Protein AF-A0AA42T1E1-F1 (afdb_monomer_lite)

Structure (mmCIF, N/CA/C/O backbone):
data_AF-A0AA42T1E1-F1
#
_entry.id   AF-A0AA42T1E1-F1
#
loop_
_atom_site.group_PDB
_atom_site.id
_atom_site.type_symbol
_atom_site.label_atom_id
_atom_site.label_alt_id
_atom_site.label_comp_id
_atom_site.label_asym_id
_atom_site.label_entity_id
_atom_site.label_seq_id
_atom_site.pdbx_PDB_ins_code
_atom_site.Cartn_x
_atom_site.Cartn_y
_atom_site.Cartn_z
_atom_site.occupancy
_atom_site.B_iso_or_equiv
_atom_site.auth_seq_id
_atom_site.auth_comp_id
_atom_site.auth_asym_id
_atom_site.auth_atom_id
_atom_site.pdbx_PDB_model_num
ATOM 1 N N . MET A 1 1 ? -22.350 -1.926 44.435 1.00 51.88 1 MET A N 1
ATOM 2 C CA . MET A 1 1 ? -21.686 -1.912 43.109 1.00 51.88 1 MET A CA 1
ATOM 3 C C . MET A 1 1 ? -21.446 -0.458 42.715 1.00 51.88 1 MET A C 1
ATOM 5 O O . MET A 1 1 ? -22.411 0.238 42.425 1.00 51.88 1 MET A O 1
ATOM 9 N N . SER A 1 2 ? -20.212 0.042 42.852 1.00 52.50 2 SER A N 1
ATOM 10 C CA . SER A 1 2 ? -19.916 1.484 42.801 1.00 52.50 2 SER A CA 1
ATOM 11 C C . SER A 1 2 ? -19.924 2.039 41.370 1.00 52.50 2 SER A C 1
ATOM 13 O O . SER A 1 2 ? -19.455 1.399 40.426 1.00 52.50 2 SER A O 1
ATOM 15 N N . ARG A 1 3 ? -20.468 3.255 41.210 1.00 60.97 3 ARG A N 1
ATOM 16 C CA . ARG A 1 3 ? -20.482 4.029 39.952 1.00 60.97 3 ARG A CA 1
ATOM 17 C C . ARG A 1 3 ? -19.074 4.230 39.364 1.00 60.97 3 ARG A C 1
ATOM 19 O O . ARG A 1 3 ? -18.936 4.305 38.144 1.00 60.97 3 ARG A O 1
ATOM 26 N N . ASP A 1 4 ? -18.043 4.211 40.203 1.00 63.00 4 ASP A N 1
ATOM 27 C CA . ASP A 1 4 ? -16.639 4.402 39.815 1.00 63.00 4 ASP A CA 1
ATOM 28 C C . ASP A 1 4 ? -16.079 3.247 38.964 1.00 63.00 4 ASP A C 1
ATOM 30 O O . ASP A 1 4 ? -15.263 3.456 38.059 1.00 63.00 4 ASP A O 1
ATOM 34 N N . GLY A 1 5 ? -16.582 2.023 39.166 1.00 61.16 5 GLY A N 1
ATOM 35 C CA . GLY A 1 5 ? -16.224 0.865 38.338 1.00 61.16 5 GLY A CA 1
ATOM 36 C C . GLY A 1 5 ? -16.720 0.978 36.889 1.00 61.16 5 GLY A C 1
ATOM 37 O O . GLY A 1 5 ? -16.028 0.572 35.958 1.00 61.16 5 GLY A O 1
ATOM 38 N N . ARG A 1 6 ? -17.890 1.597 36.667 1.00 60.00 6 ARG A N 1
ATOM 39 C CA . ARG A 1 6 ? -18.437 1.804 35.311 1.00 60.00 6 ARG A CA 1
ATOM 40 C C . ARG A 1 6 ? -17.724 2.927 34.557 1.00 60.00 6 ARG A C 1
ATOM 42 O O . ARG A 1 6 ? -17.486 2.790 33.359 1.00 60.00 6 ARG A O 1
ATOM 49 N N . LEU A 1 7 ? -17.345 4.011 35.239 1.00 60.97 7 LEU A N 1
ATOM 50 C CA . LEU A 1 7 ? -16.607 5.126 34.628 1.00 60.97 7 LEU A CA 1
ATOM 51 C C . LEU A 1 7 ? -15.187 4.721 34.208 1.00 60.97 7 LEU A C 1
ATOM 53 O O . LEU A 1 7 ? -14.739 5.078 33.118 1.00 60.97 7 LEU A O 1
ATOM 57 N N . SER A 1 8 ? -14.499 3.922 35.025 1.00 62.44 8 SER A N 1
ATOM 58 C CA . SER A 1 8 ? -13.175 3.382 34.685 1.00 62.44 8 SER A CA 1
ATOM 59 C C . SER A 1 8 ? -13.223 2.377 33.523 1.00 62.44 8 SER A C 1
ATOM 61 O O . SER A 1 8 ? -12.347 2.414 32.654 1.00 62.44 8 SER A O 1
ATOM 63 N N . GLN A 1 9 ? -14.271 1.548 33.427 1.00 62.53 9 GLN A N 1
ATOM 64 C CA . GLN A 1 9 ? -14.503 0.678 32.265 1.00 62.53 9 GLN A CA 1
ATOM 65 C C . GLN A 1 9 ? -14.838 1.462 30.987 1.00 62.53 9 GLN A C 1
ATOM 67 O O . GLN A 1 9 ? -14.271 1.165 29.934 1.00 62.53 9 GLN A O 1
ATOM 72 N N . LEU A 1 10 ? -15.690 2.492 31.056 1.00 62.09 10 LEU A N 1
ATOM 73 C CA . LEU A 1 10 ? -15.992 3.373 29.916 1.00 62.09 10 LEU A CA 1
ATOM 74 C C . LEU A 1 10 ? -14.738 4.100 29.415 1.00 62.09 10 LEU A C 1
ATOM 76 O O . LEU A 1 10 ? -14.489 4.147 28.210 1.00 62.09 10 LEU A O 1
ATOM 80 N N . ARG A 1 11 ? -13.898 4.592 30.334 1.00 61.91 11 ARG A N 1
ATOM 81 C CA . ARG A 1 11 ? -12.633 5.258 29.999 1.00 61.91 11 ARG A CA 1
ATOM 82 C C . ARG A 1 11 ? -11.622 4.296 29.374 1.00 61.91 11 ARG A C 1
ATOM 84 O O . ARG A 1 11 ? -11.008 4.657 28.376 1.00 61.91 11 ARG A O 1
ATOM 91 N N . ARG A 1 12 ? -11.484 3.065 29.890 1.00 62.06 12 ARG A N 1
ATOM 92 C CA . ARG A 1 12 ? -10.641 2.021 29.270 1.00 62.06 12 ARG A CA 1
ATOM 93 C C . ARG A 1 12 ? -11.133 1.641 27.877 1.00 62.06 12 ARG A C 1
ATOM 95 O O . ARG A 1 12 ? -10.325 1.527 26.964 1.00 62.06 12 ARG A O 1
ATOM 102 N N . THR A 1 13 ? -12.443 1.491 27.702 1.00 67.56 13 THR A N 1
ATOM 103 C CA . THR A 1 13 ? -13.039 1.121 26.409 1.00 67.56 13 THR A CA 1
ATOM 104 C C . THR A 1 13 ? -12.855 2.237 25.376 1.00 67.56 13 THR A C 1
ATOM 106 O O . THR A 1 13 ? -12.489 1.963 24.235 1.00 67.56 13 THR A O 1
ATOM 109 N N . GLY A 1 14 ? -13.022 3.500 25.785 1.00 66.56 14 GLY A N 1
ATOM 110 C CA . GLY A 1 14 ? -12.724 4.667 24.952 1.00 66.56 14 GLY A CA 1
ATOM 111 C C . GLY A 1 14 ? -11.240 4.770 24.599 1.00 66.56 14 GLY A C 1
ATOM 112 O O . GLY A 1 14 ? -10.906 4.934 23.433 1.00 66.56 14 GLY A O 1
ATOM 113 N N . PHE A 1 15 ? -10.349 4.577 25.575 1.00 73.12 15 PHE A N 1
ATOM 114 C CA . PHE A 1 15 ? -8.903 4.637 25.360 1.00 73.12 15 PHE A CA 1
ATOM 115 C C . PHE A 1 15 ? -8.419 3.555 24.390 1.00 73.12 15 PHE A C 1
ATOM 117 O O . PHE A 1 15 ? -7.705 3.864 23.445 1.00 73.12 15 PHE A O 1
ATOM 124 N N . ILE A 1 16 ? -8.869 2.306 24.553 1.00 74.50 16 ILE A N 1
ATOM 125 C CA . ILE A 1 16 ? -8.522 1.197 23.647 1.00 74.50 16 ILE A CA 1
ATOM 126 C C . ILE A 1 16 ? -9.033 1.470 22.226 1.00 74.50 16 ILE A C 1
ATOM 128 O O . ILE A 1 16 ? -8.342 1.172 21.252 1.00 74.50 16 ILE A O 1
ATOM 132 N N . ARG A 1 17 ? -10.224 2.067 22.089 1.00 75.75 17 ARG A N 1
ATOM 133 C CA . ARG A 1 17 ? -10.789 2.422 20.783 1.00 75.75 17 ARG A CA 1
ATOM 134 C C . ARG A 1 17 ? -9.964 3.499 20.081 1.00 75.75 17 ARG A C 1
ATOM 136 O O . ARG A 1 17 ? -9.673 3.338 18.899 1.00 75.75 17 ARG A O 1
ATOM 143 N N . THR A 1 18 ? -9.566 4.546 20.801 1.00 78.12 18 THR A N 1
ATOM 144 C CA . THR A 1 18 ? -8.716 5.615 20.261 1.00 78.12 18 THR A CA 1
ATOM 145 C C . THR A 1 18 ? -7.332 5.087 19.903 1.00 78.12 18 THR A C 1
ATOM 147 O O . THR A 1 18 ? -6.850 5.336 18.807 1.00 78.12 18 THR A O 1
ATOM 150 N N . LEU A 1 19 ? -6.733 4.271 20.773 1.00 82.12 19 LEU A N 1
ATOM 151 C CA . LEU A 1 19 ? -5.402 3.705 20.556 1.00 82.12 19 LEU A CA 1
ATOM 152 C C . LEU A 1 19 ? -5.382 2.776 19.336 1.00 82.12 19 LEU A C 1
ATOM 154 O O . LEU A 1 19 ? -4.455 2.835 18.536 1.00 82.12 19 LEU A O 1
ATOM 158 N N . ARG A 1 20 ? -6.446 1.987 19.130 1.00 80.31 20 ARG A N 1
ATOM 159 C CA . ARG A 1 20 ? -6.630 1.172 17.920 1.00 80.31 20 ARG A CA 1
ATOM 160 C C . ARG A 1 20 ? -6.826 2.023 16.663 1.00 80.31 20 ARG A C 1
ATOM 162 O O . ARG A 1 20 ? -6.338 1.633 15.610 1.00 80.31 20 ARG A O 1
ATOM 169 N N . ALA A 1 21 ? -7.548 3.140 16.755 1.00 80.94 21 ALA A N 1
ATOM 170 C CA . ALA A 1 21 ? -7.747 4.043 15.623 1.00 80.94 21 ALA A CA 1
ATOM 171 C C . ALA A 1 21 ? -6.421 4.679 15.187 1.00 80.94 21 ALA A C 1
ATOM 173 O O . ALA A 1 21 ? -6.064 4.565 14.020 1.00 80.94 21 ALA A O 1
ATOM 174 N N . SER A 1 22 ? -5.650 5.216 16.135 1.00 84.38 22 SER A N 1
ATOM 175 C CA . SER A 1 22 ? -4.327 5.784 15.856 1.00 84.38 22 SER A CA 1
ATOM 176 C C . SER A 1 22 ? -3.348 4.742 15.309 1.00 84.38 22 SER A C 1
ATOM 178 O O . SER A 1 22 ? -2.584 5.041 14.402 1.00 84.38 22 SER A O 1
ATOM 180 N N . LEU A 1 23 ? -3.387 3.500 15.809 1.00 86.44 23 LEU A N 1
ATOM 181 C CA . LEU A 1 23 ? -2.561 2.408 15.276 1.00 86.44 23 LEU A CA 1
ATOM 182 C C . LEU A 1 23 ? -2.916 2.055 13.831 1.00 86.44 23 LEU A C 1
ATOM 184 O O . LEU A 1 23 ? -2.023 1.790 13.036 1.00 86.44 23 LEU A O 1
ATOM 188 N N . LEU A 1 24 ? -4.208 2.030 13.497 1.00 83.62 24 LEU A N 1
ATOM 189 C CA . LEU A 1 24 ? -4.657 1.758 12.132 1.00 83.62 24 LEU A CA 1
ATOM 190 C C . LEU A 1 24 ? -4.242 2.873 11.176 1.00 83.62 24 LEU A C 1
ATOM 192 O O . LEU A 1 24 ? -3.810 2.571 10.073 1.00 83.62 24 LEU A O 1
ATOM 196 N N . GLU A 1 25 ? -4.344 4.127 11.607 1.00 85.12 25 GLU A N 1
ATOM 197 C CA . GLU A 1 25 ? -3.926 5.293 10.826 1.00 85.12 25 GLU A CA 1
ATOM 198 C C . GLU A 1 25 ? -2.411 5.281 10.575 1.00 85.12 25 GLU A C 1
ATOM 200 O O . GLU A 1 25 ? -1.970 5.414 9.437 1.00 85.12 25 GLU A O 1
ATOM 205 N N . LEU A 1 26 ? -1.616 4.973 11.605 1.00 90.31 26 LEU A N 1
ATOM 206 C CA . LEU A 1 26 ? -0.163 4.848 11.476 1.00 90.31 26 LEU A CA 1
ATOM 207 C C . LEU A 1 26 ? 0.247 3.688 10.554 1.00 90.31 26 LEU A C 1
ATOM 209 O O . LEU A 1 26 ? 1.185 3.808 9.768 1.00 90.31 26 LEU A O 1
ATOM 213 N N . LEU A 1 27 ? -0.445 2.547 10.653 1.00 88.00 27 LEU A N 1
ATOM 214 C CA . LEU A 1 27 ? -0.181 1.381 9.808 1.00 88.00 27 LEU A CA 1
ATOM 215 C C . LEU A 1 27 ? -0.525 1.665 8.341 1.00 88.00 27 LEU A C 1
ATOM 217 O O . LEU A 1 27 ? 0.163 1.193 7.439 1.00 88.00 27 LEU A O 1
ATOM 221 N N . ASP A 1 28 ? -1.582 2.439 8.115 1.00 86.62 28 ASP A N 1
ATOM 222 C CA . ASP A 1 28 ? -2.026 2.852 6.791 1.00 86.62 28 ASP A CA 1
ATOM 223 C C . ASP A 1 28 ? 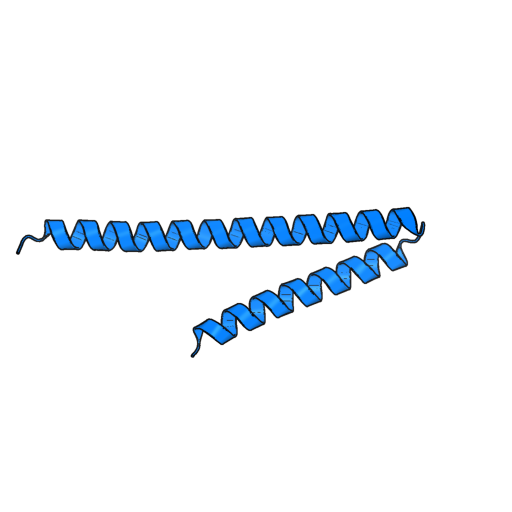-1.035 3.831 6.142 1.00 86.62 28 ASP A C 1
ATOM 225 O O . ASP A 1 28 ? -0.668 3.668 4.976 1.00 86.62 28 ASP A O 1
ATOM 229 N N . GLU A 1 29 ? -0.522 4.784 6.918 1.00 89.12 29 GLU A N 1
ATOM 230 C CA . GLU A 1 29 ? 0.518 5.711 6.471 1.00 89.12 29 GLU A CA 1
ATOM 231 C C . GLU A 1 29 ? 1.844 4.989 6.183 1.00 89.12 29 GLU A C 1
ATOM 233 O O . GLU A 1 29 ? 2.475 5.229 5.151 1.00 89.12 29 GLU A O 1
ATOM 238 N N . LEU A 1 30 ? 2.224 4.022 7.026 1.00 91.56 30 LEU A N 1
ATOM 239 C CA . LEU A 1 30 ? 3.393 3.175 6.789 1.00 91.56 30 LEU A CA 1
ATOM 240 C C . LEU A 1 30 ? 3.251 2.356 5.498 1.00 91.56 30 LEU A C 1
ATOM 242 O O . LEU A 1 30 ? 4.199 2.265 4.717 1.00 91.56 30 LEU A O 1
ATOM 246 N N . LEU A 1 31 ? 2.071 1.783 5.248 1.00 88.56 31 LEU A N 1
ATOM 247 C CA . LEU A 1 31 ? 1.803 1.014 4.034 1.00 88.56 31 LEU A CA 1
ATOM 248 C C . LEU A 1 31 ? 1.910 1.895 2.781 1.00 88.56 31 LEU A C 1
ATOM 250 O O . LEU A 1 31 ? 2.521 1.486 1.790 1.00 88.56 31 LEU A O 1
ATOM 254 N N . ALA A 1 32 ? 1.364 3.113 2.836 1.00 88.19 32 ALA A N 1
ATOM 255 C CA . ALA A 1 32 ? 1.464 4.086 1.752 1.00 88.19 32 ALA A CA 1
ATOM 256 C C . ALA A 1 32 ? 2.922 4.494 1.491 1.00 88.19 32 ALA A C 1
ATOM 258 O O . ALA A 1 32 ? 3.361 4.519 0.337 1.00 88.19 32 ALA A O 1
ATOM 259 N N . PHE A 1 33 ? 3.693 4.736 2.554 1.00 92.19 33 PHE A N 1
ATOM 260 C CA . PHE A 1 33 ? 5.114 5.059 2.455 1.00 92.19 33 PHE A CA 1
ATOM 261 C C . PHE A 1 33 ? 5.917 3.918 1.819 1.00 92.19 33 PHE A C 1
ATOM 263 O O . PHE A 1 33 ? 6.686 4.146 0.883 1.00 92.19 33 PHE A O 1
ATOM 270 N N . CYS A 1 34 ? 5.698 2.675 2.259 1.00 93.31 34 CYS A N 1
ATOM 271 C CA . CYS A 1 34 ? 6.324 1.499 1.656 1.00 93.31 34 CYS A CA 1
ATOM 272 C C . CYS A 1 34 ? 5.947 1.344 0.174 1.00 93.31 34 CYS A C 1
ATOM 274 O O . CYS A 1 34 ? 6.824 1.089 -0.651 1.00 93.31 34 CYS A O 1
ATOM 276 N N . GLY A 1 35 ? 4.674 1.538 -0.181 1.00 90.88 35 GLY A N 1
ATOM 277 C CA . GLY A 1 35 ? 4.212 1.484 -1.571 1.00 90.88 35 GLY A CA 1
ATOM 278 C C . GLY A 1 35 ? 4.890 2.531 -2.456 1.00 90.88 35 GLY A C 1
ATOM 279 O O . GLY A 1 35 ? 5.361 2.209 -3.549 1.00 90.88 35 GLY A O 1
ATOM 280 N N . PHE A 1 36 ? 5.015 3.764 -1.961 1.00 93.06 36 PHE A N 1
ATOM 281 C CA . PHE A 1 36 ? 5.729 4.831 -2.658 1.00 93.06 36 PHE A CA 1
ATOM 282 C C . PHE A 1 36 ? 7.214 4.504 -2.839 1.00 93.06 36 PHE A C 1
ATOM 284 O O . PHE A 1 36 ? 7.755 4.676 -3.929 1.00 93.06 36 PHE A O 1
ATOM 291 N N . LEU A 1 37 ? 7.868 3.990 -1.796 1.00 95.00 37 LEU A N 1
ATOM 292 C CA . LEU A 1 37 ? 9.284 3.635 -1.836 1.00 95.00 37 LEU A CA 1
ATOM 293 C C . LEU A 1 37 ? 9.564 2.527 -2.863 1.00 95.00 37 LEU A C 1
ATOM 295 O O . LEU A 1 37 ? 10.520 2.624 -3.631 1.00 95.00 37 LEU A O 1
ATOM 299 N N . VAL A 1 38 ? 8.700 1.510 -2.927 1.00 93.38 38 VAL A N 1
ATOM 300 C CA . VAL A 1 38 ? 8.780 0.438 -3.932 1.00 93.38 38 VAL A CA 1
ATOM 301 C C . VAL A 1 38 ? 8.556 0.987 -5.339 1.00 93.38 38 VAL A C 1
ATOM 303 O O . VAL A 1 38 ? 9.313 0.644 -6.247 1.00 93.38 38 VAL A O 1
ATOM 306 N N . ALA A 1 39 ? 7.569 1.867 -5.530 1.00 92.44 39 ALA A N 1
ATOM 307 C CA . ALA A 1 39 ? 7.334 2.510 -6.821 1.00 92.44 39 ALA A CA 1
ATOM 308 C C . ALA A 1 39 ? 8.544 3.340 -7.266 1.00 92.44 39 ALA A C 1
ATOM 310 O O . ALA A 1 39 ? 8.975 3.223 -8.414 1.00 92.44 39 ALA A O 1
ATOM 311 N N . LEU A 1 40 ? 9.125 4.126 -6.355 1.00 93.12 40 LEU A N 1
ATOM 312 C CA . LEU A 1 40 ? 10.315 4.940 -6.599 1.00 93.12 40 LEU A CA 1
ATOM 313 C C . LEU A 1 40 ? 11.511 4.070 -7.005 1.00 93.12 40 LEU A C 1
ATOM 315 O O . LEU A 1 40 ? 12.143 4.336 -8.026 1.00 93.12 40 LEU A O 1
ATOM 319 N N . LEU A 1 41 ? 11.788 3.008 -6.242 1.00 93.50 41 LEU A N 1
ATOM 320 C CA . LEU A 1 41 ? 12.863 2.057 -6.532 1.00 93.50 41 LEU A CA 1
ATOM 321 C C . LEU A 1 41 ? 12.655 1.357 -7.875 1.00 93.50 41 LEU A C 1
ATOM 323 O O . LEU A 1 41 ? 13.600 1.256 -8.652 1.00 93.50 41 LEU A O 1
ATOM 327 N N . ALA A 1 42 ? 11.433 0.919 -8.178 1.00 91.38 42 ALA A N 1
ATOM 328 C CA . ALA A 1 42 ? 11.110 0.313 -9.464 1.00 91.38 42 ALA A CA 1
ATOM 329 C C . ALA A 1 42 ? 11.312 1.310 -10.618 1.00 91.38 42 ALA A C 1
ATOM 331 O O . ALA A 1 42 ? 11.946 0.981 -11.618 1.00 91.38 42 ALA A O 1
ATOM 332 N N . GLY A 1 43 ? 10.836 2.546 -10.466 1.00 92.62 43 GLY A N 1
ATOM 333 C CA . GLY A 1 43 ? 11.030 3.609 -11.451 1.00 92.62 43 GLY A CA 1
ATOM 334 C C . GLY A 1 43 ? 12.503 3.906 -11.728 1.00 92.62 43 GLY A C 1
ATOM 335 O O . GLY A 1 43 ? 12.898 3.999 -12.889 1.00 92.62 43 GLY A O 1
ATOM 336 N N . LEU A 1 44 ? 13.317 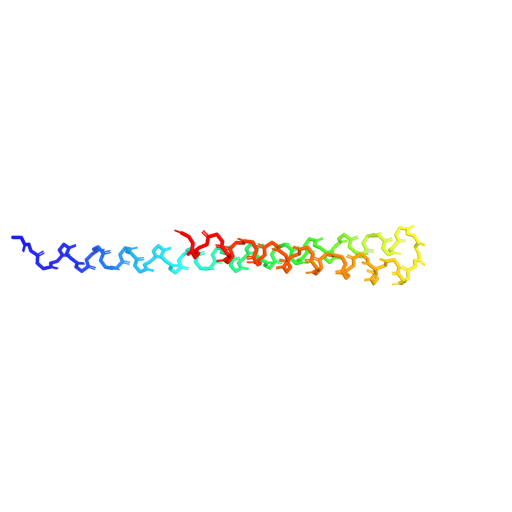3.998 -10.671 1.00 92.88 44 LEU A N 1
ATOM 337 C CA . LEU A 1 44 ? 14.767 4.196 -10.757 1.00 92.88 44 LEU A CA 1
ATOM 338 C C . LEU A 1 44 ? 15.474 2.999 -11.399 1.00 92.88 44 LEU A C 1
ATOM 340 O O . LEU A 1 44 ? 16.299 3.191 -12.287 1.00 92.88 44 LEU A O 1
ATOM 344 N N . TYR A 1 45 ? 15.133 1.777 -10.984 1.00 93.81 45 TYR A N 1
ATOM 345 C CA . TYR A 1 45 ? 15.759 0.547 -11.472 1.00 93.81 45 TYR A CA 1
ATOM 346 C C . TYR A 1 45 ? 15.574 0.360 -12.981 1.00 93.81 45 TYR A C 1
ATOM 348 O O . TYR A 1 45 ? 16.525 0.037 -13.687 1.00 93.81 45 TYR A O 1
ATOM 356 N N . TYR A 1 46 ? 14.364 0.604 -13.486 1.00 93.00 46 TYR A N 1
ATOM 357 C CA . TYR A 1 46 ? 14.074 0.499 -14.916 1.00 93.00 46 TYR A CA 1
ATOM 358 C C . TYR A 1 46 ? 14.294 1.812 -15.688 1.00 93.00 46 TYR A C 1
ATOM 360 O O . TYR A 1 46 ? 14.111 1.838 -16.905 1.00 93.00 46 TYR A O 1
ATOM 368 N N . GLY A 1 47 ? 14.637 2.910 -15.005 1.00 92.44 47 GLY A N 1
ATOM 369 C CA . GLY A 1 47 ? 14.834 4.229 -15.614 1.00 92.44 47 GLY A CA 1
ATOM 370 C C . GLY A 1 47 ? 13.594 4.793 -16.321 1.00 92.44 47 GLY A C 1
ATOM 371 O O . GLY A 1 47 ? 13.729 5.562 -17.270 1.00 92.44 47 GLY A O 1
ATOM 372 N N . SER A 1 48 ? 12.384 4.397 -15.908 1.00 91.56 48 SER A N 1
ATOM 373 C CA . SER A 1 48 ? 11.138 4.729 -16.611 1.00 91.56 48 SER A CA 1
ATOM 374 C C . SER A 1 48 ? 10.063 5.273 -15.675 1.00 91.56 48 SER A C 1
ATOM 376 O O . SER A 1 48 ? 9.592 4.593 -14.759 1.00 91.56 48 SER A O 1
ATOM 378 N N . TRP A 1 49 ? 9.595 6.485 -15.982 1.00 88.56 49 TRP A N 1
ATOM 379 C CA . TRP A 1 49 ? 8.483 7.144 -15.289 1.00 88.56 49 TRP A CA 1
ATOM 380 C C . TRP A 1 49 ? 7.155 6.384 -15.420 1.00 88.56 49 TRP A C 1
ATOM 382 O O . TRP A 1 49 ? 6.319 6.443 -14.521 1.00 88.56 49 TRP A O 1
ATOM 392 N N . TRP A 1 50 ? 6.974 5.617 -16.499 1.00 91.62 50 TRP A N 1
ATOM 393 C CA . TRP A 1 50 ? 5.784 4.783 -16.692 1.00 91.62 50 TRP A CA 1
ATOM 394 C C . TRP A 1 50 ? 5.722 3.625 -15.700 1.00 91.62 50 TRP A C 1
ATOM 396 O O . TRP A 1 50 ? 4.647 3.292 -15.208 1.00 91.62 50 TRP A O 1
ATOM 406 N N . ILE A 1 51 ? 6.875 3.037 -15.369 1.00 89.94 51 ILE A N 1
ATOM 407 C CA . ILE A 1 51 ? 6.955 1.937 -14.403 1.00 89.94 51 ILE A CA 1
ATOM 408 C C . ILE A 1 51 ? 6.715 2.462 -12.991 1.00 89.94 51 ILE A C 1
ATOM 410 O O . ILE A 1 51 ? 5.948 1.854 -12.250 1.00 89.94 51 ILE A O 1
ATOM 414 N N . PHE A 1 52 ? 7.279 3.627 -12.654 1.00 90.81 52 PHE A N 1
ATOM 415 C CA . PHE A 1 52 ? 6.944 4.331 -11.415 1.00 90.81 52 PHE A CA 1
ATOM 416 C C . PHE A 1 52 ? 5.426 4.516 -11.280 1.00 90.81 52 PHE A C 1
ATOM 418 O O . PHE A 1 52 ? 4.834 4.058 -10.304 1.00 90.81 52 PHE A O 1
ATOM 425 N N . GLY A 1 53 ? 4.785 5.118 -12.288 1.00 91.06 53 GLY A N 1
ATOM 426 C CA . GLY A 1 53 ? 3.341 5.359 -12.279 1.00 91.06 53 GLY A CA 1
ATOM 427 C C . GLY A 1 53 ? 2.515 4.072 -12.198 1.00 91.06 53 GLY A C 1
ATOM 428 O O . GLY A 1 53 ? 1.565 4.002 -11.420 1.00 91.06 53 GLY A O 1
ATOM 429 N N . GLY A 1 54 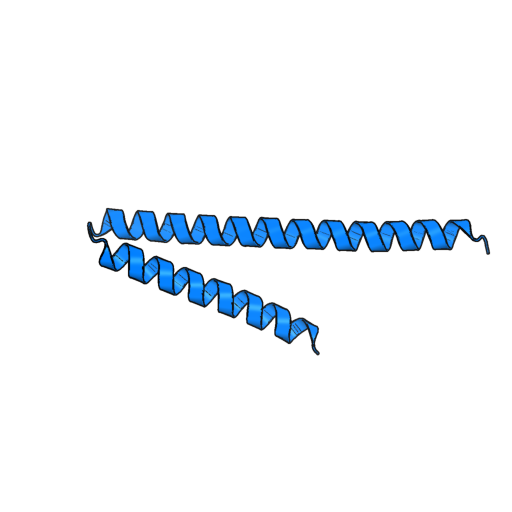? 2.901 3.034 -12.945 1.00 93.25 54 GLY A N 1
ATOM 430 C CA . GLY A 1 54 ? 2.220 1.738 -12.938 1.00 93.25 54 GLY A CA 1
ATOM 431 C C . GLY A 1 54 ? 2.287 1.040 -11.580 1.00 93.25 54 GLY A C 1
ATOM 432 O O . GLY A 1 54 ? 1.262 0.603 -11.060 1.00 93.25 54 GLY A O 1
ATOM 433 N N . VAL A 1 55 ? 3.471 0.984 -10.965 1.00 92.69 55 VAL A N 1
ATOM 434 C CA . VAL A 1 55 ? 3.652 0.372 -9.639 1.00 92.69 55 VAL A CA 1
ATOM 435 C C . VAL A 1 55 ? 2.910 1.165 -8.564 1.00 92.69 55 VAL A C 1
ATOM 437 O O . VAL A 1 55 ? 2.279 0.571 -7.692 1.00 92.69 55 VAL A O 1
ATOM 440 N N . LEU A 1 56 ? 2.916 2.496 -8.653 1.00 92.81 56 LEU A N 1
ATOM 441 C CA . LEU A 1 56 ? 2.209 3.367 -7.715 1.00 92.81 56 LEU A CA 1
ATOM 442 C C . LEU A 1 56 ? 0.686 3.180 -7.809 1.00 92.81 56 LEU A C 1
ATOM 444 O O . LEU A 1 56 ? 0.009 3.097 -6.784 1.00 92.81 56 LEU A O 1
ATOM 448 N N . LEU A 1 57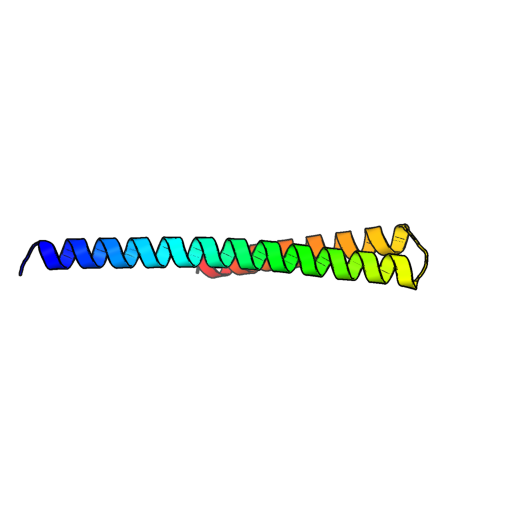 ? 0.154 3.024 -9.024 1.00 94.06 57 LEU A N 1
ATOM 449 C CA . LEU A 1 57 ? -1.262 2.736 -9.258 1.00 94.06 57 LEU A CA 1
ATOM 450 C C . LEU A 1 57 ? -1.664 1.362 -8.704 1.00 94.06 57 LEU A C 1
ATOM 452 O O . LEU A 1 57 ? -2.690 1.245 -8.034 1.00 94.06 57 LEU A O 1
ATOM 456 N N . VAL A 1 58 ? -0.834 0.335 -8.912 1.00 93.56 58 VAL A N 1
ATOM 457 C CA . VAL A 1 58 ? -1.054 -0.999 -8.330 1.00 93.56 58 VAL A CA 1
ATOM 458 C C . VAL A 1 58 ? -1.018 -0.945 -6.801 1.00 93.56 58 VAL A C 1
ATOM 460 O O . VAL A 1 58 ? -1.907 -1.499 -6.158 1.00 93.56 58 VAL A O 1
ATOM 463 N N . ALA A 1 59 ? -0.051 -0.241 -6.207 1.00 90.31 59 ALA A N 1
ATOM 464 C CA . ALA A 1 59 ? 0.040 -0.080 -4.757 1.00 90.31 59 ALA A CA 1
ATOM 465 C C . ALA A 1 59 ? -1.215 0.595 -4.171 1.00 90.31 59 ALA A C 1
ATOM 467 O O . ALA A 1 59 ? -1.746 0.134 -3.159 1.00 90.31 59 ALA A O 1
ATOM 468 N N . PHE A 1 60 ? -1.741 1.625 -4.842 1.00 89.06 60 PHE A N 1
ATOM 469 C CA . PHE A 1 60 ? -2.993 2.281 -4.452 1.00 89.06 60 PHE A CA 1
ATOM 470 C C . PHE A 1 60 ? -4.206 1.349 -4.542 1.00 89.06 60 PHE A C 1
ATOM 472 O O . PHE A 1 60 ? -5.018 1.311 -3.615 1.00 89.06 60 PHE A O 1
ATOM 479 N N . LEU A 1 61 ? -4.328 0.578 -5.627 1.00 92.69 61 LEU A N 1
ATOM 480 C CA . LEU A 1 61 ? -5.421 -0.384 -5.797 1.00 92.69 61 LEU A CA 1
ATOM 481 C C . LEU A 1 61 ? -5.383 -1.479 -4.729 1.00 92.69 61 LEU A C 1
ATOM 483 O O . LEU A 1 61 ? -6.418 -1.801 -4.145 1.00 92.69 61 LEU A O 1
ATOM 487 N N . VAL A 1 62 ? -4.198 -2.017 -4.433 1.00 90.50 62 VAL A N 1
ATOM 488 C CA . VAL A 1 62 ? -4.013 -3.041 -3.395 1.00 90.50 62 VAL A CA 1
ATOM 489 C C . VAL A 1 62 ? -4.342 -2.476 -2.012 1.00 90.50 62 VAL A C 1
ATOM 491 O O . VAL A 1 62 ? -5.095 -3.104 -1.268 1.00 90.50 62 VAL A O 1
ATOM 494 N N . GLY A 1 63 ? -3.859 -1.276 -1.677 1.00 87.81 63 GLY A N 1
ATOM 495 C CA . GLY A 1 63 ? -4.196 -0.608 -0.415 1.00 87.81 63 GLY A CA 1
ATOM 496 C C . GLY A 1 63 ? -5.701 -0.355 -0.268 1.00 87.81 63 GLY A C 1
ATOM 497 O O . GLY A 1 63 ? -6.289 -0.659 0.773 1.00 87.81 63 GLY A O 1
ATOM 498 N N . GLY A 1 64 ? -6.353 0.117 -1.335 1.00 87.12 64 GLY A N 1
ATOM 499 C CA . GLY A 1 64 ? -7.804 0.307 -1.381 1.00 87.12 64 GLY A CA 1
ATOM 500 C C . GLY A 1 64 ? -8.581 -0.999 -1.200 1.00 87.12 64 GLY A C 1
ATOM 501 O O . GLY A 1 64 ? -9.522 -1.049 -0.405 1.00 87.12 64 GLY A O 1
ATOM 502 N N . LEU A 1 65 ? -8.151 -2.075 -1.866 1.00 90.12 65 LEU A N 1
ATOM 503 C CA . LEU A 1 65 ? -8.758 -3.399 -1.738 1.00 90.12 65 LEU A CA 1
ATOM 504 C C . LEU A 1 65 ? -8.622 -3.942 -0.311 1.00 90.12 65 LEU A C 1
ATOM 506 O O . LEU A 1 65 ? -9.598 -4.426 0.253 1.00 90.12 65 LEU A O 1
ATOM 510 N N . ILE A 1 66 ? -7.447 -3.804 0.307 1.00 86.50 66 ILE A N 1
ATOM 511 C CA . ILE A 1 66 ? -7.204 -4.221 1.694 1.00 86.50 66 ILE A CA 1
ATOM 512 C C . ILE A 1 66 ? -8.125 -3.461 2.663 1.00 86.50 66 ILE A C 1
ATOM 514 O O . ILE A 1 66 ? -8.751 -4.080 3.529 1.00 86.50 66 ILE A O 1
ATOM 518 N N . ARG A 1 67 ? -8.267 -2.135 2.506 1.00 84.19 67 ARG A N 1
ATOM 519 C CA . ARG A 1 67 ? -9.207 -1.338 3.319 1.00 84.19 67 ARG A CA 1
ATOM 520 C C . ARG A 1 67 ? -10.653 -1.784 3.115 1.00 84.19 67 ARG A C 1
ATOM 522 O O . ARG A 1 67 ? -11.398 -1.881 4.089 1.00 84.19 67 ARG A O 1
ATOM 529 N N . TRP A 1 68 ? -11.041 -2.092 1.881 1.00 86.81 68 TRP A N 1
ATOM 530 C CA . TRP A 1 68 ? -12.382 -2.578 1.561 1.00 86.81 68 TRP A CA 1
ATOM 531 C C . TRP A 1 68 ? -12.668 -3.964 2.165 1.00 86.81 68 TRP A C 1
ATOM 533 O O . TRP A 1 68 ? -13.725 -4.173 2.764 1.00 86.81 68 TRP A O 1
ATOM 543 N N . VAL A 1 69 ? -11.707 -4.892 2.107 1.00 85.00 69 VAL A N 1
ATOM 544 C CA . VAL A 1 69 ? -11.799 -6.219 2.747 1.00 85.00 69 VAL A CA 1
ATOM 545 C C . VAL A 1 69 ? -11.888 -6.093 4.273 1.00 85.00 69 VAL A C 1
ATOM 547 O O . VAL A 1 69 ? -12.711 -6.747 4.917 1.00 85.00 69 VAL A O 1
ATOM 550 N N . MET A 1 70 ? -11.093 -5.208 4.876 1.00 79.88 70 MET A N 1
ATOM 551 C CA . MET A 1 70 ? -11.180 -4.942 6.315 1.00 79.88 70 MET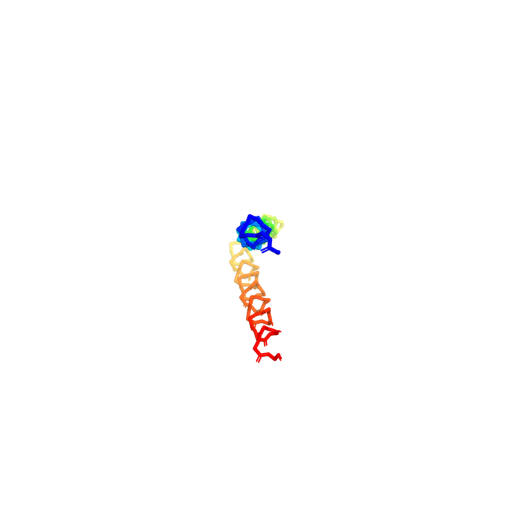 A CA 1
ATOM 552 C C . MET A 1 70 ? -12.516 -4.309 6.722 1.00 79.88 70 MET A C 1
ATOM 554 O O . MET A 1 70 ? -13.033 -4.616 7.798 1.00 79.88 70 MET A O 1
ATOM 558 N N . ALA A 1 71 ? -13.080 -3.429 5.891 1.00 78.69 71 ALA A N 1
ATOM 559 C CA . ALA A 1 71 ? -14.383 -2.818 6.138 1.00 78.69 71 ALA A CA 1
ATOM 560 C C . ALA A 1 71 ? -15.528 -3.840 6.032 1.00 78.69 71 ALA A C 1
ATOM 562 O O . ALA A 1 71 ? -16.390 -3.877 6.908 1.00 78.69 71 ALA A O 1
ATOM 563 N N . SER A 1 72 ? -15.503 -4.706 5.017 1.00 78.56 72 SER A N 1
ATOM 564 C CA . SER A 1 72 ? -16.516 -5.757 4.813 1.00 78.56 72 SER A CA 1
ATOM 565 C C . SER A 1 72 ? -16.469 -6.848 5.888 1.00 78.56 72 SER A C 1
ATOM 567 O O . SER A 1 72 ? -17.506 -7.370 6.293 1.00 78.56 72 SER A O 1
ATOM 569 N N . 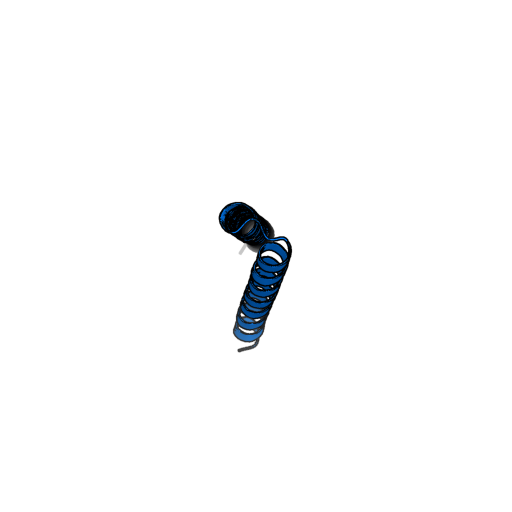SER A 1 73 ? -15.291 -7.116 6.451 1.00 63.97 73 SER A N 1
ATOM 570 C CA . SER A 1 73 ? -15.124 -8.054 7.572 1.00 63.97 73 SER A CA 1
ATOM 571 C C . SER A 1 73 ? -15.645 -7.516 8.915 1.00 63.97 73 SER A C 1
ATOM 573 O O . SER A 1 73 ? -15.717 -8.265 9.881 1.00 63.97 73 SER A O 1
ATOM 575 N N . ARG A 1 74 ? -15.989 -6.222 9.014 1.00 57.91 74 ARG A N 1
ATOM 576 C CA . ARG A 1 74 ? -16.632 -5.627 10.205 1.00 57.91 74 ARG A CA 1
ATOM 577 C C . ARG A 1 74 ? -18.163 -5.611 10.129 1.00 57.91 74 ARG A C 1
ATOM 579 O O . ARG A 1 74 ? -18.788 -5.247 11.120 1.00 57.91 74 ARG A O 1
ATOM 586 N N . SER A 1 75 ? -18.747 -5.926 8.969 1.00 52.78 75 SER A N 1
ATOM 587 C CA . SER A 1 75 ? -20.204 -5.946 8.750 1.00 52.78 75 SER A CA 1
ATOM 588 C C . SER A 1 75 ? -20.858 -7.325 8.903 1.00 52.78 75 SER A C 1
ATOM 590 O O . SER A 1 75 ? -22.083 -7.403 8.836 1.00 52.78 75 SER A O 1
ATOM 592 N N . GLN A 1 76 ? -20.067 -8.383 9.103 1.00 43.47 76 GLN A N 1
ATOM 593 C CA . GLN A 1 76 ? -20.530 -9.703 9.555 1.00 43.47 76 GLN A CA 1
ATOM 594 C C . GLN A 1 76 ? -20.238 -9.864 11.046 1.00 43.47 76 GLN A C 1
ATOM 596 O O . GLN A 1 76 ? -21.061 -10.516 11.722 1.00 43.47 76 GLN A O 1
#

Sequence (76 aa):
MSRDGRLSQLRRTGFIRTLRASLLELLDELLAFCGFLVALLAGLYYGSWWIFGGVLLVAFLVGGLIRWVMASSRSQ

Foldseek 3Di:
DDPVVVVVVVVVVVVVVVVVVVVVVVVLVVLLVVQLVVLVCQCVVVVHPVSSVVSSVVSVVVSVVVVVVVVVVVVD

Radius of gyration: 19.76 Å; chains: 1; bounding box: 37×17×60 Å

pLDDT: mean 81.46, std 13.35, range [43.47, 95.0]

Secondary structure (DSSP, 8-state):
--HHHHHHHHHHHHHHHHHHHHHHHHHHHHHHHHHHHHHHHHHHHHT-HHHHHHHHHHHHHHHHHHHHHHHHTT--